Protein AF-A0A6B3EDX3-F1 (afdb_monomer_lite)

pLDDT: mean 89.76, std 5.52, range [63.91, 95.88]

Sequence (81 aa):
KKAVKEIAADLIKLYSARMAAPGHAFGPDTPWQRELEDAFPYAETPDQLTTISEVKSDMEKTVPMDRLICGDVGYGKTEIA

Structure (mmCIF, N/CA/C/O backbone):
data_AF-A0A6B3EDX3-F1
#
_entry.id   AF-A0A6B3EDX3-F1
#
loop_
_atom_site.group_PDB
_atom_site.id
_atom_site.type_symbol
_atom_site.label_atom_id
_atom_site.label_alt_id
_atom_site.label_comp_id
_atom_site.label_asym_id
_atom_site.label_entity_id
_atom_site.label_seq_id
_atom_site.pdbx_PDB_ins_code
_atom_site.Cartn_x
_atom_site.Cartn_y
_atom_site.Cartn_z
_atom_site.occupancy
_atom_site.B_iso_or_equiv
_atom_site.auth_seq_id
_atom_site.auth_comp_id
_atom_site.auth_asym_id
_atom_site.auth_atom_id
_atom_site.pdbx_PDB_model_num
ATOM 1 N N . LYS A 1 1 ? -2.167 6.440 31.197 1.00 63.91 1 LYS A N 1
ATOM 2 C CA . LYS A 1 1 ? -2.886 5.166 30.908 1.00 63.91 1 LYS A CA 1
ATOM 3 C C . LYS A 1 1 ? -4.281 5.365 30.296 1.00 63.91 1 LYS A C 1
ATOM 5 O O . LYS A 1 1 ? -4.663 4.520 29.504 1.00 63.91 1 LYS A O 1
ATOM 10 N N . LYS A 1 2 ? -5.031 6.431 30.629 1.00 82.75 2 LYS A N 1
ATOM 11 C CA . LYS A 1 2 ? -6.368 6.699 30.054 1.00 82.75 2 LYS A CA 1
ATOM 12 C C . LYS A 1 2 ? -6.328 7.021 28.546 1.00 82.75 2 LYS A C 1
ATOM 14 O O . LYS A 1 2 ? -6.981 6.323 27.788 1.00 82.75 2 LYS A O 1
ATOM 19 N N . ALA A 1 3 ? -5.441 7.925 28.119 1.00 85.62 3 ALA A N 1
ATOM 20 C CA . ALA A 1 3 ? -5.296 8.320 26.708 1.00 85.62 3 ALA A CA 1
ATOM 21 C C . ALA A 1 3 ? -4.990 7.153 25.744 1.00 85.62 3 ALA A C 1
ATOM 23 O O . ALA A 1 3 ? -5.581 7.052 24.680 1.00 85.62 3 ALA A O 1
ATOM 24 N N . VAL A 1 4 ? -4.116 6.215 26.133 1.00 91.06 4 VAL A N 1
ATOM 25 C CA . VAL A 1 4 ? -3.814 5.024 25.308 1.00 91.06 4 VAL A CA 1
ATOM 26 C C . VAL A 1 4 ? -5.052 4.140 25.121 1.00 91.06 4 VAL A C 1
ATOM 28 O O . VAL A 1 4 ? -5.261 3.595 24.043 1.00 91.06 4 VAL A O 1
ATOM 31 N N . LYS A 1 5 ? -5.890 4.004 26.160 1.00 90.88 5 LYS A N 1
ATOM 32 C CA . LYS A 1 5 ? -7.138 3.231 26.073 1.00 90.88 5 LYS A CA 1
ATOM 33 C C . LYS A 1 5 ? -8.169 3.905 25.168 1.00 90.88 5 LYS A C 1
ATOM 35 O O . LYS A 1 5 ? -8.883 3.198 24.471 1.00 90.88 5 LYS A O 1
ATOM 40 N N . GLU A 1 6 ? -8.233 5.234 25.185 1.00 93.44 6 GLU A N 1
ATOM 41 C CA . GLU A 1 6 ? -9.118 6.012 24.307 1.00 93.44 6 GLU A CA 1
ATOM 42 C C . GLU A 1 6 ? -8.713 5.832 22.837 1.00 93.44 6 GLU A C 1
ATOM 44 O O . GLU A 1 6 ? -9.533 5.392 22.040 1.00 93.44 6 GLU A O 1
ATOM 49 N N . ILE A 1 7 ? -7.425 6.000 22.510 1.00 91.62 7 ILE A N 1
ATOM 50 C CA . ILE A 1 7 ? -6.911 5.796 21.142 1.00 91.62 7 ILE A CA 1
ATOM 51 C C . ILE A 1 7 ? -7.181 4.368 20.646 1.00 91.62 7 ILE A C 1
ATOM 53 O O . ILE A 1 7 ? -7.616 4.171 19.514 1.00 91.62 7 ILE A O 1
ATOM 57 N N . ALA A 1 8 ? -6.949 3.356 21.488 1.00 93.19 8 ALA A N 1
ATOM 58 C CA . ALA A 1 8 ? -7.215 1.968 21.116 1.00 93.19 8 ALA A CA 1
ATOM 59 C C . ALA A 1 8 ? -8.706 1.719 20.829 1.00 93.19 8 ALA A C 1
ATOM 61 O O . ALA A 1 8 ? -9.039 1.022 19.871 1.00 93.19 8 ALA A O 1
ATOM 62 N N . ALA A 1 9 ? -9.604 2.297 21.634 1.00 93.31 9 ALA A N 1
ATOM 63 C CA . ALA A 1 9 ? -11.043 2.184 21.420 1.00 93.31 9 ALA A CA 1
ATOM 64 C C . ALA A 1 9 ? -11.480 2.862 20.112 1.00 93.31 9 ALA A C 1
ATOM 66 O O . ALA A 1 9 ? -12.277 2.290 19.365 1.00 93.31 9 ALA A O 1
ATOM 67 N N . ASP A 1 10 ? -10.919 4.032 19.805 1.00 93.25 10 ASP A N 1
ATOM 68 C CA . ASP A 1 10 ? -11.217 4.762 18.573 1.00 93.25 10 ASP A CA 1
ATOM 69 C C . ASP A 1 10 ? -10.739 4.003 17.328 1.00 93.25 10 ASP A C 1
ATOM 71 O O . ASP A 1 10 ? -11.488 3.892 16.358 1.00 93.25 10 ASP A O 1
ATOM 75 N N . LEU A 1 11 ? -9.547 3.394 17.372 1.00 92.31 11 LEU A N 1
ATOM 76 C CA . LEU A 1 11 ? -9.044 2.548 16.284 1.00 92.31 11 LEU A CA 1
ATOM 77 C C . LEU A 1 11 ? -9.956 1.342 16.039 1.00 92.31 11 LEU A C 1
ATOM 79 O O . LEU A 1 11 ? -10.337 1.079 14.900 1.00 92.31 11 LEU A O 1
ATOM 83 N N . ILE A 1 12 ? -10.367 0.634 17.096 1.00 93.31 12 ILE A N 1
ATOM 84 C CA . ILE A 1 12 ? -11.286 -0.510 16.970 1.00 93.31 12 ILE A CA 1
ATOM 85 C C . ILE A 1 12 ? -12.612 -0.069 16.347 1.00 93.31 12 ILE A C 1
ATOM 87 O O . ILE A 1 12 ? -13.140 -0.742 15.456 1.00 93.31 12 ILE A O 1
ATOM 91 N N . LYS A 1 13 ? -13.146 1.073 16.793 1.00 93.38 13 LYS A N 1
ATOM 92 C CA . LYS A 1 13 ? -14.395 1.628 16.272 1.00 93.38 13 LYS A CA 1
ATOM 93 C C . LYS A 1 13 ? -14.272 1.985 14.790 1.00 93.38 13 LYS A C 1
ATOM 95 O O . LYS A 1 13 ? -15.175 1.657 14.024 1.00 93.38 13 LYS A O 1
ATOM 100 N N . LEU A 1 14 ? -13.157 2.594 14.385 1.00 91.88 14 LEU A N 1
ATOM 101 C CA . LEU A 1 14 ? -12.867 2.928 12.992 1.00 91.88 14 LEU A CA 1
ATOM 102 C C . LEU A 1 14 ? -12.807 1.673 12.110 1.00 91.88 14 LEU A C 1
ATOM 104 O O . LEU A 1 14 ? -13.494 1.612 11.093 1.00 91.88 14 LEU A O 1
ATOM 108 N N . TYR A 1 15 ? -12.048 0.651 12.516 1.00 90.50 15 TYR A N 1
ATOM 109 C CA . TYR A 1 15 ? -11.939 -0.593 11.747 1.00 90.50 15 TYR A CA 1
ATOM 110 C C . TYR A 1 15 ? -13.270 -1.340 11.657 1.00 90.50 15 TYR A C 1
ATOM 112 O O . TYR A 1 15 ? -13.625 -1.831 10.588 1.00 90.50 15 TYR A O 1
ATOM 120 N N . SER A 1 16 ? -14.046 -1.366 12.743 1.00 91.62 16 SER A N 1
ATOM 121 C CA . SER A 1 16 ? -15.387 -1.966 12.746 1.00 91.62 16 SER A CA 1
ATOM 122 C C . SER A 1 16 ? -16.319 -1.256 11.763 1.00 91.62 16 SER A C 1
ATOM 124 O O . SER A 1 16 ? -17.011 -1.907 10.984 1.00 91.62 16 SER A O 1
ATOM 126 N N . ALA A 1 17 ? -16.308 0.081 11.765 1.00 92.19 17 ALA A N 1
ATOM 127 C CA . ALA A 1 17 ? -17.105 0.879 10.840 1.00 92.19 17 ALA A CA 1
ATOM 128 C C . ALA A 1 17 ? -16.685 0.651 9.381 1.00 92.19 17 ALA A C 1
ATOM 130 O O . ALA A 1 17 ? -17.544 0.500 8.518 1.00 92.19 17 ALA A O 1
ATOM 131 N N . ARG A 1 18 ? -15.378 0.565 9.111 1.00 92.06 18 ARG A N 1
ATOM 132 C CA . ARG A 1 18 ? -14.846 0.295 7.771 1.00 92.06 18 ARG A CA 1
ATOM 133 C C . ARG A 1 18 ? -15.226 -1.089 7.262 1.00 92.06 18 ARG A C 1
ATOM 135 O O . ARG A 1 18 ? -15.658 -1.200 6.125 1.00 92.06 18 ARG A O 1
ATOM 142 N N . MET A 1 19 ? -15.123 -2.118 8.101 1.00 89.94 19 MET A N 1
ATOM 143 C CA . MET A 1 19 ? -15.512 -3.483 7.735 1.00 89.94 19 MET A CA 1
ATOM 144 C C . MET A 1 19 ? -17.002 -3.615 7.404 1.00 89.94 19 MET A C 1
ATOM 146 O O . MET A 1 19 ? -17.377 -4.461 6.598 1.00 89.94 19 MET A O 1
ATOM 150 N N . ALA A 1 20 ? -17.848 -2.802 8.041 1.00 90.00 20 ALA A N 1
ATOM 151 C CA . ALA A 1 20 ? -19.286 -2.777 7.794 1.00 90.00 20 ALA A CA 1
ATOM 152 C C . ALA A 1 20 ? -19.685 -1.875 6.612 1.00 90.00 20 ALA A C 1
ATOM 154 O O . ALA A 1 20 ? -20.794 -2.006 6.092 1.00 90.00 20 ALA A O 1
ATOM 155 N N . ALA A 1 21 ? -18.818 -0.944 6.206 1.00 89.06 21 ALA A N 1
ATOM 156 C CA . ALA A 1 21 ? -19.083 -0.031 5.107 1.00 89.06 21 ALA A CA 1
ATOM 157 C C . ALA A 1 21 ? -18.810 -0.717 3.757 1.00 89.06 21 ALA A C 1
ATOM 159 O O . ALA A 1 21 ? -17.757 -1.336 3.589 1.00 89.06 21 ALA A O 1
ATOM 160 N N . PRO A 1 22 ? -19.709 -0.586 2.766 1.00 89.50 22 PRO A N 1
ATOM 161 C CA . PRO A 1 22 ? -19.422 -1.049 1.418 1.00 89.50 22 PRO A CA 1
ATOM 162 C C . PRO A 1 22 ? -18.293 -0.203 0.813 1.00 89.50 22 PRO A C 1
ATOM 164 O O . PRO A 1 22 ? -18.378 1.024 0.763 1.00 89.50 22 PRO A O 1
ATOM 167 N N . GLY A 1 23 ? -17.230 -0.865 0.368 1.00 90.56 23 GLY A N 1
ATOM 168 C CA . GLY A 1 23 ? -16.166 -0.285 -0.442 1.00 90.56 23 GLY A CA 1
ATOM 169 C C . GLY A 1 23 ? -16.420 -0.469 -1.936 1.00 90.56 23 GLY A C 1
ATOM 170 O O . GLY A 1 23 ? -17.359 -1.148 -2.356 1.00 90.56 23 GLY A O 1
ATOM 171 N N . HIS A 1 24 ? -15.555 0.133 -2.746 1.00 93.12 24 HIS A N 1
ATOM 172 C CA . HIS A 1 24 ? -15.501 -0.116 -4.181 1.00 93.12 24 HIS A CA 1
ATOM 173 C C . HIS A 1 24 ? -14.346 -1.073 -4.468 1.00 93.12 24 HIS A C 1
ATOM 175 O O . HIS A 1 24 ? -13.192 -0.697 -4.285 1.00 93.12 24 HIS A O 1
ATOM 181 N N . ALA A 1 25 ? -14.677 -2.292 -4.895 1.00 95.88 25 ALA A N 1
ATOM 182 C CA . ALA A 1 25 ? -13.693 -3.258 -5.358 1.00 95.88 25 ALA A CA 1
ATOM 183 C C . ALA A 1 25 ? -13.257 -2.886 -6.777 1.00 95.88 25 ALA A C 1
ATOM 185 O O . ALA A 1 25 ? -14.077 -2.908 -7.702 1.00 95.88 25 ALA A O 1
ATOM 186 N N . PHE A 1 26 ? -11.984 -2.543 -6.940 1.00 95.38 26 PHE A N 1
ATOM 187 C CA . PHE A 1 26 ? -11.391 -2.364 -8.258 1.00 95.38 26 PHE A CA 1
ATOM 188 C C . PHE A 1 26 ? -11.275 -3.713 -8.980 1.00 95.38 26 PHE A C 1
ATOM 190 O O . PHE A 1 26 ? -11.246 -4.777 -8.361 1.00 95.38 26 PHE A O 1
ATOM 197 N N . GLY A 1 27 ? -11.276 -3.665 -10.311 1.00 94.12 27 GLY A N 1
ATOM 198 C CA . GLY A 1 27 ? -11.045 -4.847 -11.135 1.00 94.12 27 GLY A CA 1
ATOM 199 C C . GLY A 1 27 ? -9.561 -5.224 -11.194 1.00 94.12 27 GLY A C 1
ATOM 200 O O . GLY A 1 27 ? -8.718 -4.414 -10.813 1.00 94.12 27 GLY A O 1
ATOM 201 N N . PRO A 1 28 ? -9.245 -6.421 -11.717 1.00 93.69 28 PRO A N 1
ATOM 202 C CA . PRO A 1 28 ? -7.865 -6.835 -11.924 1.00 93.69 28 PRO A CA 1
ATOM 203 C C . PRO A 1 28 ? -7.160 -5.937 -12.946 1.00 93.69 28 PRO A C 1
ATOM 205 O O . PRO A 1 28 ? -7.803 -5.334 -13.814 1.00 93.69 28 PRO A O 1
ATOM 208 N N . ASP A 1 29 ? -5.829 -5.925 -12.883 1.00 92.81 29 ASP A N 1
ATOM 209 C CA . ASP A 1 29 ? -4.989 -5.190 -13.826 1.00 92.81 29 ASP A CA 1
ATOM 210 C C . ASP A 1 29 ? -5.319 -5.521 -15.285 1.00 92.81 29 ASP A C 1
ATOM 212 O O . ASP A 1 29 ? -5.535 -6.672 -15.683 1.00 92.81 29 ASP A O 1
ATOM 216 N N . THR A 1 30 ? -5.280 -4.483 -16.114 1.00 94.06 30 THR A N 1
ATOM 217 C CA . THR A 1 30 ? -5.388 -4.608 -17.568 1.00 94.06 30 THR A CA 1
ATOM 218 C C . THR A 1 30 ? -3.994 -4.640 -18.203 1.00 94.06 30 THR A C 1
ATOM 220 O O . THR A 1 30 ? -3.024 -4.224 -17.570 1.00 94.06 30 THR A O 1
ATOM 223 N N . PRO A 1 31 ? -3.847 -5.080 -19.466 1.00 94.00 31 PRO A N 1
ATOM 224 C CA . PRO A 1 31 ? -2.561 -5.000 -20.162 1.00 94.00 31 PRO A CA 1
ATOM 225 C C . PRO A 1 31 ? -1.956 -3.589 -20.155 1.00 94.00 31 PRO A C 1
ATOM 227 O O . PRO A 1 31 ? -0.759 -3.440 -19.947 1.00 94.00 31 PRO A O 1
ATOM 230 N N . TRP A 1 32 ? -2.797 -2.560 -20.276 1.00 92.62 32 TRP A N 1
ATOM 231 C CA . TRP A 1 32 ? -2.363 -1.165 -20.242 1.00 92.62 32 TRP A CA 1
ATOM 232 C C . TRP A 1 32 ? -1.781 -0.745 -18.884 1.00 92.62 32 TRP A C 1
ATOM 234 O O . TRP A 1 32 ? -0.861 0.063 -18.837 1.00 92.62 32 TRP A O 1
ATOM 244 N N . GLN A 1 33 ? -2.265 -1.329 -17.782 1.00 92.06 33 GLN A N 1
ATOM 245 C CA . GLN A 1 33 ? -1.687 -1.095 -16.455 1.00 92.06 33 GLN A CA 1
ATOM 246 C C . GLN A 1 33 ? -0.229 -1.572 -16.401 1.00 92.06 33 GLN A C 1
ATOM 248 O O . GLN A 1 33 ? 0.629 -0.864 -15.888 1.00 92.06 33 GLN A O 1
ATOM 253 N N . ARG A 1 34 ? 0.065 -2.735 -16.997 1.00 87.75 34 ARG A N 1
ATOM 254 C CA . ARG A 1 34 ? 1.440 -3.247 -17.085 1.00 87.75 34 ARG A CA 1
ATOM 255 C C . ARG A 1 34 ? 2.314 -2.378 -17.976 1.00 87.75 34 ARG A C 1
ATOM 257 O O . ARG A 1 34 ? 3.441 -2.098 -17.615 1.00 87.75 34 ARG A O 1
ATOM 264 N N . GLU A 1 35 ? 1.784 -1.912 -19.104 1.00 90.31 35 GLU A N 1
ATOM 265 C CA . GLU A 1 35 ? 2.515 -0.993 -19.987 1.00 90.31 35 GLU A CA 1
ATOM 266 C C . GLU A 1 35 ? 2.865 0.329 -19.286 1.00 90.31 35 GLU A C 1
ATOM 268 O O . GLU A 1 35 ? 3.946 0.872 -19.506 1.00 90.31 35 GLU A O 1
ATOM 273 N N . LEU A 1 36 ? 1.964 0.847 -18.444 1.00 89.31 36 LEU A N 1
ATOM 274 C CA . LEU A 1 36 ? 2.218 2.032 -17.628 1.00 89.31 36 LEU A CA 1
ATOM 275 C C . LEU A 1 36 ? 3.303 1.767 -16.575 1.00 89.31 36 LEU A C 1
ATOM 277 O O . LEU A 1 36 ? 4.180 2.606 -16.395 1.00 89.31 36 LEU A O 1
ATOM 281 N N . GLU A 1 37 ? 3.252 0.615 -15.905 1.00 87.75 37 GLU A N 1
ATOM 282 C CA . GLU A 1 37 ? 4.247 0.184 -14.912 1.00 87.75 37 GLU A CA 1
ATOM 283 C C . GLU A 1 37 ? 5.631 -0.030 -15.551 1.00 87.75 37 GLU A C 1
ATOM 285 O O . GLU A 1 37 ? 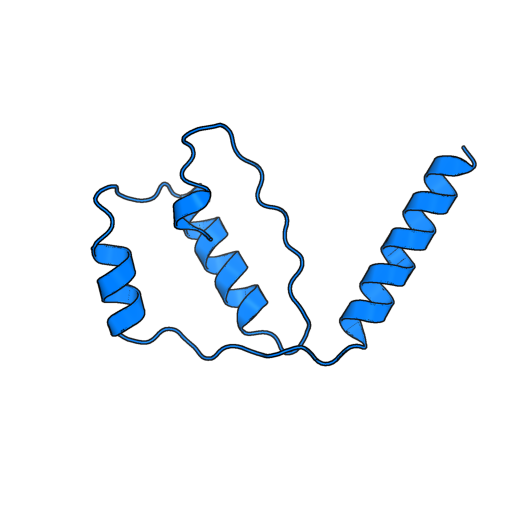6.629 0.489 -15.062 1.00 87.75 37 GLU A O 1
ATOM 290 N N . ASP A 1 38 ? 5.689 -0.660 -16.723 1.00 87.31 38 ASP A N 1
ATOM 291 C CA . ASP A 1 38 ? 6.928 -0.870 -17.482 1.00 87.31 38 ASP A CA 1
ATOM 292 C C . ASP A 1 38 ? 7.529 0.444 -18.028 1.00 87.31 38 ASP A C 1
ATOM 294 O O . ASP A 1 38 ? 8.698 0.485 -18.423 1.00 87.31 38 ASP A O 1
ATOM 298 N N . ALA A 1 39 ? 6.749 1.531 -18.082 1.00 88.25 39 ALA A N 1
ATOM 299 C CA . ALA A 1 39 ? 7.227 2.842 -18.519 1.00 88.25 39 ALA A CA 1
ATOM 300 C C . ALA A 1 39 ? 8.044 3.575 -17.442 1.00 88.25 39 ALA A C 1
ATOM 302 O O . ALA A 1 39 ? 8.696 4.582 -17.751 1.00 88.25 39 ALA A O 1
ATOM 303 N N . PHE A 1 40 ? 8.031 3.101 -16.191 1.00 86.12 40 PHE A N 1
ATOM 304 C CA . PHE A 1 40 ? 8.854 3.685 -15.142 1.00 86.12 40 PHE A CA 1
ATOM 305 C C . PHE A 1 40 ? 10.336 3.339 -15.377 1.00 86.12 40 PHE A C 1
ATOM 307 O O . PHE A 1 40 ? 10.698 2.191 -15.625 1.00 86.12 40 PHE A O 1
ATOM 314 N N . PRO A 1 41 ? 11.246 4.330 -15.322 1.00 85.25 41 PRO A N 1
ATOM 315 C CA . PRO A 1 41 ? 12.634 4.150 -15.756 1.00 85.25 41 PRO A CA 1
ATOM 316 C C . PRO A 1 41 ? 13.510 3.359 -14.772 1.00 85.25 41 PRO A C 1
ATOM 318 O O . PRO A 1 41 ? 14.685 3.122 -15.061 1.00 85.25 41 PRO A O 1
ATOM 321 N N . TYR A 1 42 ? 12.982 2.988 -13.606 1.00 85.38 42 TYR A N 1
ATOM 322 C CA . TYR A 1 42 ? 13.722 2.315 -12.546 1.00 85.38 42 TYR A CA 1
ATOM 323 C C . TYR A 1 42 ? 13.075 0.976 -12.232 1.00 85.38 42 TYR A C 1
ATOM 325 O O . TYR A 1 42 ? 11.865 0.905 -12.077 1.00 85.38 42 TYR A O 1
ATOM 333 N N . ALA A 1 43 ? 13.898 -0.062 -12.087 1.00 86.56 43 ALA A N 1
ATOM 334 C CA . ALA A 1 43 ? 13.422 -1.352 -11.617 1.00 86.56 43 ALA A CA 1
ATOM 335 C C . ALA A 1 43 ? 13.069 -1.276 -10.127 1.00 86.56 43 ALA A C 1
ATOM 337 O O . ALA A 1 43 ? 13.864 -0.790 -9.314 1.00 86.56 43 ALA A O 1
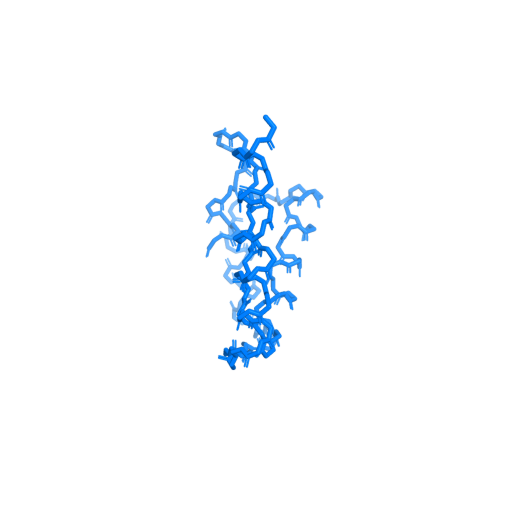ATOM 338 N N . GLU A 1 44 ? 11.902 -1.798 -9.775 1.00 88.56 44 GLU A N 1
ATOM 339 C CA . GLU A 1 44 ? 11.423 -1.851 -8.406 1.00 88.56 44 GLU A CA 1
ATOM 340 C C . GLU A 1 44 ? 12.270 -2.801 -7.556 1.00 88.56 44 GLU A C 1
ATOM 342 O O . GLU A 1 44 ? 12.700 -3.885 -7.962 1.00 88.56 44 GLU A O 1
ATOM 347 N N . THR A 1 45 ? 12.479 -2.400 -6.309 1.00 90.62 45 THR A N 1
ATOM 348 C CA . THR A 1 45 ? 13.063 -3.261 -5.281 1.00 90.62 45 THR A CA 1
ATOM 349 C C . THR A 1 45 ? 12.066 -4.344 -4.837 1.00 90.62 45 THR A C 1
ATOM 351 O O . THR A 1 45 ? 10.852 -4.158 -4.966 1.00 90.62 45 THR A O 1
ATOM 354 N N . PRO A 1 46 ? 12.525 -5.463 -4.240 1.00 91.69 46 PRO A N 1
ATOM 355 C CA . PRO A 1 46 ? 11.629 -6.504 -3.722 1.00 91.69 46 PRO A CA 1
ATOM 356 C C . PRO A 1 46 ? 10.558 -5.989 -2.741 1.00 91.69 46 PRO A C 1
ATOM 358 O O . PRO A 1 46 ? 9.415 -6.452 -2.770 1.00 91.69 46 PRO A O 1
ATOM 361 N N . ASP A 1 47 ? 10.904 -5.001 -1.911 1.00 90.38 47 ASP A N 1
ATOM 362 C CA . ASP A 1 47 ? 9.981 -4.384 -0.950 1.00 90.38 47 ASP A CA 1
ATOM 363 C C . ASP A 1 47 ? 8.906 -3.547 -1.660 1.00 90.38 47 ASP A C 1
ATOM 365 O O . ASP A 1 47 ? 7.732 -3.590 -1.286 1.00 90.38 47 ASP A O 1
ATOM 369 N N . GLN A 1 48 ? 9.277 -2.827 -2.725 1.00 90.25 48 GLN A N 1
ATOM 370 C CA . GLN A 1 48 ? 8.327 -2.076 -3.551 1.00 90.25 48 GLN A CA 1
ATOM 371 C C . GLN A 1 48 ? 7.361 -3.015 -4.277 1.00 90.25 48 GLN A C 1
ATOM 373 O O . GLN A 1 48 ? 6.155 -2.808 -4.187 1.00 90.25 48 GLN A O 1
ATOM 378 N N . LEU A 1 49 ? 7.859 -4.090 -4.899 1.00 91.31 49 LEU A N 1
ATOM 379 C CA . LEU A 1 49 ? 7.017 -5.095 -5.564 1.00 91.31 49 LEU A CA 1
ATOM 380 C C . LEU A 1 49 ? 6.005 -5.726 -4.600 1.00 91.31 49 LEU A C 1
ATOM 382 O O . LEU A 1 49 ? 4.824 -5.868 -4.925 1.00 91.31 49 LEU A 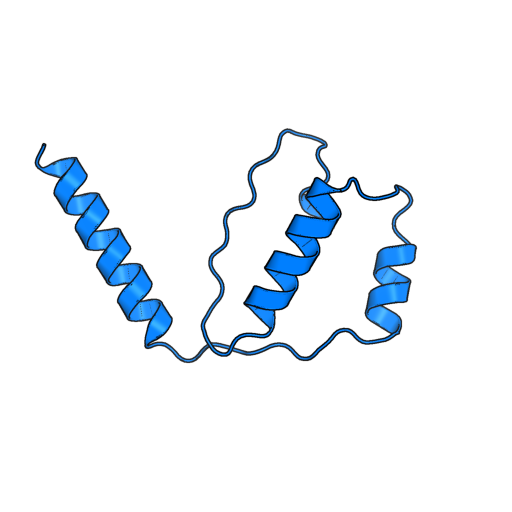O 1
ATOM 386 N N . THR A 1 50 ? 6.456 -6.062 -3.389 1.00 93.19 50 THR A N 1
ATOM 387 C CA . THR A 1 50 ? 5.581 -6.597 -2.337 1.00 93.19 50 THR A CA 1
ATOM 388 C C . THR A 1 50 ? 4.514 -5.574 -1.953 1.00 93.19 50 THR A C 1
ATOM 390 O O . THR A 1 50 ? 3.328 -5.896 -1.921 1.00 93.19 50 THR A O 1
ATOM 393 N N . THR A 1 51 ? 4.912 -4.318 -1.738 1.00 93.31 51 THR A N 1
ATOM 394 C CA . THR A 1 51 ? 3.987 -3.242 -1.358 1.00 93.31 51 THR A CA 1
ATOM 395 C C . THR A 1 51 ? 2.948 -2.973 -2.450 1.00 93.31 51 THR A C 1
ATOM 397 O O . THR A 1 51 ? 1.767 -2.840 -2.137 1.00 93.31 51 THR A O 1
ATOM 400 N N . ILE A 1 52 ? 3.351 -2.955 -3.725 1.00 92.44 52 ILE A N 1
ATOM 401 C CA . ILE A 1 52 ? 2.447 -2.787 -4.874 1.00 92.44 52 ILE A CA 1
ATOM 402 C C . ILE A 1 52 ? 1.411 -3.914 -4.902 1.00 92.44 52 ILE A C 1
ATOM 404 O O . ILE A 1 52 ? 0.211 -3.652 -4.985 1.00 92.44 52 ILE A O 1
ATOM 408 N N . SER A 1 53 ? 1.851 -5.170 -4.773 1.00 92.88 53 SER A N 1
ATOM 409 C CA . SER A 1 53 ? 0.942 -6.322 -4.751 1.00 92.88 53 SER A CA 1
ATOM 410 C C . SER A 1 53 ? -0.052 -6.256 -3.588 1.00 92.88 53 SER A C 1
ATOM 412 O O . SER A 1 53 ? -1.215 -6.630 -3.748 1.00 92.88 53 SER A O 1
ATOM 414 N N . GLU A 1 54 ? 0.386 -5.806 -2.414 1.00 94.81 54 GLU A N 1
ATOM 415 C CA . GLU A 1 54 ? -0.474 -5.666 -1.240 1.00 94.81 54 GLU A CA 1
ATOM 416 C C . GLU A 1 54 ? -1.509 -4.546 -1.406 1.00 94.81 54 GLU A C 1
ATOM 418 O O . GLU A 1 54 ? -2.678 -4.749 -1.078 1.00 94.81 54 GLU A O 1
ATOM 423 N N . VAL A 1 55 ? -1.104 -3.394 -1.953 1.00 94.88 55 VAL A N 1
ATOM 424 C CA . VAL A 1 55 ? -2.007 -2.273 -2.262 1.00 94.88 55 VAL A CA 1
ATOM 425 C C . VAL A 1 55 ? -3.069 -2.701 -3.271 1.00 94.88 55 VAL A C 1
ATOM 427 O O . VAL A 1 55 ? -4.256 -2.524 -3.007 1.00 94.88 55 VAL A O 1
ATOM 430 N N . LYS A 1 56 ? -2.672 -3.337 -4.381 1.00 94.19 56 LYS A N 1
ATOM 4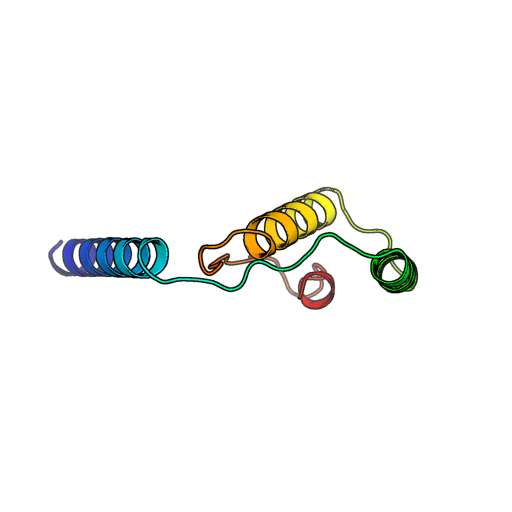31 C CA . LYS A 1 56 ? -3.615 -3.843 -5.391 1.00 94.19 56 LYS A CA 1
ATOM 432 C C . LYS A 1 56 ? -4.597 -4.847 -4.789 1.00 94.19 56 LYS A C 1
ATOM 434 O O . LYS A 1 56 ? -5.805 -4.704 -4.953 1.00 94.19 56 LYS A O 1
ATOM 439 N N . SER A 1 57 ? -4.102 -5.801 -3.997 1.00 94.88 57 SER A N 1
ATOM 440 C CA . SER A 1 57 ? -4.964 -6.776 -3.317 1.00 94.88 57 SER A CA 1
ATOM 441 C C . SER A 1 57 ? -5.962 -6.120 -2.362 1.00 94.88 57 SER A C 1
ATOM 443 O O . SER A 1 57 ? -7.091 -6.591 -2.229 1.00 94.88 57 SER A O 1
ATOM 445 N N . ASP A 1 58 ? -5.571 -5.045 -1.678 1.00 94.75 58 ASP A N 1
ATOM 446 C CA . ASP A 1 58 ? -6.475 -4.301 -0.810 1.00 94.75 58 ASP A CA 1
ATOM 447 C C . ASP A 1 58 ? -7.504 -3.479 -1.610 1.00 94.75 58 ASP A C 1
ATOM 449 O O . ASP A 1 58 ? -8.659 -3.398 -1.193 1.00 94.75 58 ASP A O 1
ATOM 453 N N . MET A 1 59 ? -7.130 -2.937 -2.774 1.00 95.12 59 MET A N 1
ATOM 454 C CA . MET A 1 59 ? -8.029 -2.217 -3.688 1.00 95.12 59 MET A CA 1
ATOM 455 C C . MET A 1 59 ? -9.069 -3.125 -4.364 1.00 95.12 59 MET A C 1
ATOM 457 O O . MET A 1 59 ? -10.187 -2.690 -4.632 1.00 95.12 59 MET A O 1
ATOM 461 N N . GLU A 1 60 ? -8.748 -4.392 -4.609 1.00 95.25 60 GLU A N 1
ATOM 462 C CA . GLU A 1 60 ? -9.681 -5.369 -5.193 1.00 95.25 60 GLU A CA 1
ATOM 463 C C . GLU A 1 60 ? -10.750 -5.868 -4.197 1.00 95.25 60 GLU A C 1
ATOM 465 O O . GLU A 1 60 ? -11.691 -6.573 -4.572 1.00 95.25 60 GLU A O 1
ATOM 470 N N . LYS A 1 61 ? -10.646 -5.521 -2.907 1.00 93.69 61 LYS A N 1
ATOM 471 C CA . LYS A 1 61 ? -11.609 -5.950 -1.881 1.00 93.69 61 LYS A CA 1
ATOM 472 C C . LYS A 1 61 ? -12.849 -5.062 -1.865 1.00 93.69 61 LYS A C 1
ATOM 474 O O . LYS A 1 61 ? -12.817 -3.863 -2.108 1.00 93.69 61 LYS A O 1
ATOM 479 N N . THR A 1 62 ? -13.971 -5.641 -1.441 1.00 93.44 62 THR A N 1
ATOM 480 C CA . THR A 1 62 ? -15.240 -4.915 -1.240 1.00 93.44 62 THR A CA 1
ATOM 481 C C . THR A 1 62 ? -15.262 -4.060 0.028 1.00 93.44 62 THR A C 1
ATOM 483 O O . THR A 1 62 ? -16.300 -3.502 0.372 1.00 93.44 62 THR A O 1
ATOM 486 N N . VAL A 1 63 ? -14.154 -4.000 0.763 1.00 93.69 63 VAL A N 1
ATOM 487 C CA . VAL A 1 63 ? -13.997 -3.235 2.002 1.00 93.69 63 VAL A CA 1
ATOM 488 C C . VAL A 1 63 ? -13.030 -2.094 1.705 1.00 93.69 63 VAL A C 1
ATOM 490 O O . VAL A 1 63 ? -12.007 -2.356 1.076 1.00 93.69 63 VAL A O 1
ATOM 493 N N . PRO A 1 64 ? -13.300 -0.850 2.143 1.00 94.31 64 PRO A N 1
ATOM 494 C CA . PRO A 1 64 ? -12.386 0.259 1.891 1.00 94.31 64 PRO A CA 1
ATOM 495 C C . PRO A 1 64 ? -10.969 -0.050 2.399 1.00 94.31 64 PRO A C 1
ATOM 497 O O . PRO A 1 64 ? -10.811 -0.466 3.545 1.00 94.31 64 PRO A O 1
ATOM 500 N N . MET A 1 65 ? -9.948 0.173 1.572 1.00 94.56 65 MET A N 1
ATOM 501 C CA . MET A 1 65 ? -8.541 0.026 1.963 1.00 94.56 65 MET A CA 1
ATOM 502 C C . MET A 1 65 ? -8.115 1.136 2.941 1.00 94.56 65 MET A C 1
ATOM 504 O O . MET A 1 65 ? -8.537 2.285 2.814 1.00 94.56 65 MET A O 1
ATOM 508 N N . ASP A 1 66 ? -7.246 0.803 3.900 1.00 92.44 66 ASP A N 1
ATOM 509 C CA . ASP A 1 66 ? -6.516 1.773 4.730 1.00 92.44 66 ASP A CA 1
ATOM 510 C C . ASP A 1 66 ? -5.146 1.225 5.101 1.00 92.44 66 ASP A C 1
ATOM 512 O O . ASP A 1 66 ? -4.974 0.519 6.098 1.00 92.44 66 ASP A O 1
ATOM 516 N N . ARG A 1 67 ? -4.187 1.512 4.226 1.00 92.69 67 ARG A N 1
ATOM 517 C CA . ARG A 1 67 ? -2.810 1.057 4.327 1.00 92.69 67 ARG A CA 1
ATOM 518 C C . ARG A 1 67 ? -1.896 2.265 4.429 1.00 92.69 67 ARG A C 1
ATOM 520 O O . ARG A 1 67 ? -1.958 3.173 3.606 1.00 92.69 67 ARG A O 1
ATOM 527 N N . LEU A 1 68 ? -1.010 2.239 5.420 1.00 91.31 68 LEU A N 1
ATOM 528 C CA . LEU A 1 68 ? 0.061 3.215 5.562 1.00 91.31 68 LEU A CA 1
ATOM 529 C C . LEU A 1 68 ? 1.345 2.645 4.959 1.00 91.31 68 LEU A C 1
ATOM 531 O O . LEU A 1 68 ? 1.835 1.614 5.415 1.00 91.31 68 LEU A O 1
ATOM 535 N N . ILE A 1 69 ? 1.901 3.339 3.969 1.00 91.19 69 ILE A N 1
ATOM 536 C CA . ILE A 1 69 ? 3.205 3.011 3.387 1.00 91.19 69 ILE A CA 1
ATOM 537 C C . ILE A 1 69 ? 4.257 3.916 4.028 1.00 91.19 69 ILE A C 1
ATOM 539 O O . ILE A 1 69 ? 4.221 5.139 3.878 1.00 91.19 69 ILE A O 1
ATOM 543 N N . CYS A 1 70 ? 5.206 3.310 4.738 1.00 89.56 70 CYS A N 1
ATOM 544 C CA . CYS A 1 70 ? 6.323 4.007 5.368 1.00 89.56 70 CYS A CA 1
ATOM 545 C C . CYS A 1 70 ? 7.598 3.802 4.545 1.00 89.56 70 CYS A C 1
ATOM 547 O O . CYS A 1 70 ? 7.939 2.676 4.205 1.00 89.56 70 CYS A O 1
ATOM 549 N N . GLY A 1 71 ? 8.331 4.879 4.270 1.00 85.50 71 GLY A N 1
ATOM 550 C CA . GLY A 1 71 ? 9.629 4.816 3.597 1.00 85.50 71 GLY A CA 1
ATOM 551 C C . GLY A 1 71 ? 10.290 6.188 3.524 1.00 85.50 71 GLY A C 1
ATOM 552 O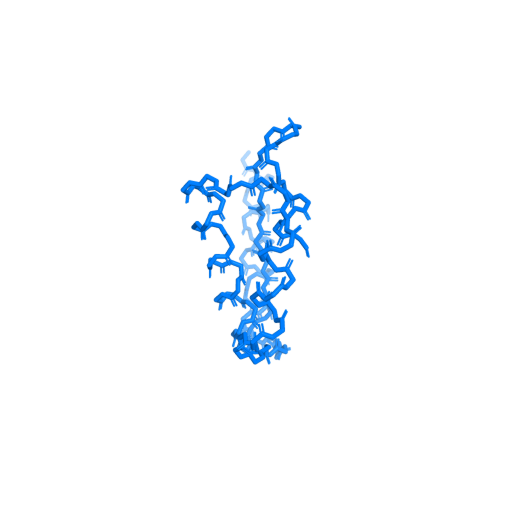 O . GLY A 1 71 ? 9.596 7.211 3.545 1.00 85.50 71 GLY A O 1
ATOM 553 N N . ASP A 1 72 ? 11.615 6.226 3.408 1.00 85.31 72 ASP A N 1
ATOM 554 C CA . ASP A 1 72 ? 12.389 7.473 3.364 1.00 85.31 72 ASP A CA 1
ATOM 555 C C . ASP A 1 72 ? 12.167 8.273 2.069 1.00 85.31 72 ASP A C 1
ATOM 557 O O . ASP A 1 72 ? 11.530 7.824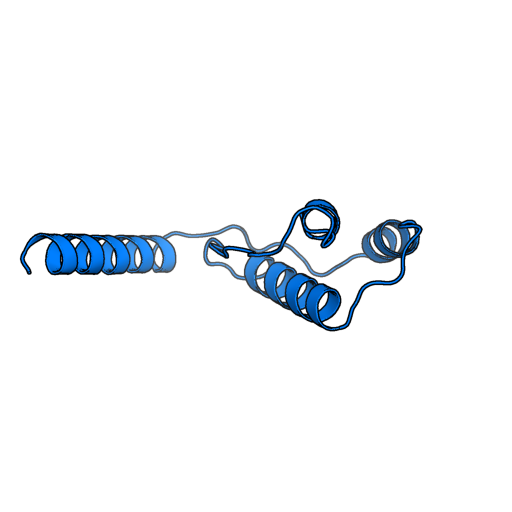 1.107 1.00 85.31 72 ASP A O 1
ATOM 561 N N . VAL A 1 73 ? 12.636 9.522 2.041 1.00 79.44 73 VAL A N 1
ATOM 562 C CA . VAL A 1 73 ? 12.610 10.345 0.821 1.00 79.44 73 VAL A CA 1
ATOM 563 C C . VAL A 1 73 ? 13.408 9.630 -0.274 1.00 79.44 73 VAL A C 1
ATOM 565 O O . VAL A 1 73 ? 14.541 9.221 -0.045 1.00 79.44 73 VAL A O 1
ATOM 568 N N . GLY A 1 74 ? 12.809 9.465 -1.457 1.00 77.19 74 GLY A N 1
ATOM 569 C CA . GLY A 1 74 ? 13.440 8.770 -2.585 1.00 77.19 74 GLY A CA 1
ATOM 570 C C . GLY A 1 74 ? 13.255 7.247 -2.621 1.00 77.19 74 GLY A C 1
ATOM 571 O O . GLY A 1 74 ? 13.693 6.633 -3.581 1.00 77.19 74 GLY A O 1
ATOM 572 N N . TYR A 1 75 ? 12.555 6.632 -1.656 1.00 79.00 75 TYR A N 1
ATOM 573 C CA . TYR A 1 75 ? 12.230 5.186 -1.671 1.00 79.00 75 TYR A CA 1
ATOM 574 C C . TYR A 1 75 ? 11.086 4.791 -2.626 1.00 79.00 75 TYR A C 1
ATOM 576 O O . TYR A 1 75 ? 10.480 3.731 -2.495 1.00 79.00 75 TYR A O 1
ATOM 584 N N . GLY A 1 76 ? 10.740 5.678 -3.554 1.00 77.31 76 GLY A N 1
ATOM 585 C CA . GLY A 1 76 ? 9.744 5.423 -4.585 1.00 77.31 76 GLY A CA 1
ATOM 586 C C . GLY A 1 76 ? 8.307 5.207 -4.084 1.00 77.31 76 GLY A C 1
ATOM 587 O O . GLY A 1 76 ? 7.594 4.349 -4.586 1.00 77.31 76 GLY A O 1
ATOM 588 N N . LYS A 1 77 ? 7.872 5.941 -3.047 1.00 86.94 77 LYS A N 1
ATOM 589 C CA . LYS A 1 77 ? 6.475 5.878 -2.555 1.00 86.94 77 LYS A CA 1
ATOM 590 C C . LYS A 1 77 ? 5.471 6.442 -3.565 1.00 86.94 77 LYS A C 1
ATOM 592 O O . LYS A 1 77 ? 4.305 6.077 -3.526 1.00 86.94 77 LYS A O 1
ATOM 597 N N . THR A 1 78 ? 5.923 7.369 -4.407 1.00 81.56 78 THR A N 1
ATOM 598 C CA . THR A 1 78 ? 5.131 8.006 -5.467 1.00 81.56 78 THR A CA 1
ATOM 599 C C . THR A 1 78 ? 4.829 7.061 -6.620 1.00 81.56 78 THR A C 1
ATOM 601 O O . THR A 1 78 ? 3.844 7.256 -7.306 1.00 81.56 78 THR A O 1
ATOM 604 N N . GLU A 1 79 ? 5.653 6.038 -6.803 1.00 79.56 79 GLU A N 1
ATOM 605 C CA . GLU A 1 79 ? 5.516 4.999 -7.815 1.00 79.56 79 GLU A CA 1
ATOM 606 C C . GLU A 1 79 ? 4.505 3.925 -7.380 1.00 79.56 79 GLU A C 1
ATOM 608 O O . GLU A 1 79 ? 4.024 3.159 -8.204 1.00 79.56 79 GLU A O 1
ATOM 613 N N . ILE A 1 80 ? 4.156 3.883 -6.087 1.00 79.94 80 ILE A N 1
ATOM 614 C CA . ILE A 1 80 ? 3.146 2.971 -5.526 1.00 79.94 80 ILE A CA 1
ATOM 615 C C . ILE A 1 80 ? 1.750 3.627 -5.474 1.00 79.94 80 ILE A C 1
ATOM 617 O O . ILE A 1 80 ? 0.749 2.921 -5.365 1.00 79.94 80 ILE A O 1
ATOM 621 N N . ALA A 1 81 ? 1.683 4.963 -5.494 1.00 76.25 81 ALA A N 1
ATOM 622 C CA . ALA A 1 81 ? 0.454 5.748 -5.332 1.00 76.25 81 ALA A CA 1
ATOM 623 C C . ALA A 1 81 ? -0.236 6.031 -6.671 1.00 76.25 81 ALA A C 1
ATOM 625 O O . ALA A 1 81 ? -1.485 5.954 -6.696 1.00 76.25 81 ALA A O 1
#

Secondary structure (DSSP, 8-state):
-HHHHHHHHHHHHHHHHHHHS----PPPPPHHHHHHHHTSSSPPPHHHHHHHHHHHHHHTSSS----PPP--TTS-STTT-

Foldseek 3Di:
DVVVVVVVVVVVVVVVVQVPDFDDADDDDDPVNVVVLVPDPDDADPVLVVLLVVVNVQNRDRTHDDDDDDDDPPNCPVSSD

Radius of gyration: 16.49 Å; chains: 1; bounding box: 33×17×51 Å